Protein AF-A0A3D4EC45-F1 (afdb_monomer_lite)

Radius of gyration: 14.43 Å; chains: 1; bounding box: 50×25×33 Å

pLDDT: mean 74.77, std 13.94, range [39.06, 90.12]

Sequence (106 aa):
MEDNLKLEWGRKITGKLLEAWPKDENGELIEPVFLTHCMSFDMRDEMIVNLLNAYDIPCVRQYPADGDFGRLIIGMSGQGVDIYVPKTMYEDAVNLTEGSAEYEEL

Foldseek 3Di:
DVVVVVVVVVVQCDDPNVVLFDADPVRHGADWDWQDWDFQPPCVVVVLCVQCVVVSWRKGKDQPDCQVVCCVPVVGRRRGIIIITGPVCNVVSNCSSVVVPPPPPD

Structure (mmCIF, N/CA/C/O backbone):
data_AF-A0A3D4EC45-F1
#
_entry.id   AF-A0A3D4EC45-F1
#
loop_
_atom_site.group_PDB
_atom_site.id
_atom_site.type_symbol
_atom_site.label_atom_id
_atom_site.label_alt_id
_atom_site.label_comp_id
_atom_site.label_asym_id
_atom_site.label_entity_id
_atom_site.label_seq_id
_atom_site.pdbx_PDB_ins_code
_atom_site.Cartn_x
_atom_site.Cartn_y
_atom_site.Cartn_z
_atom_site.occupancy
_atom_site.B_iso_or_equiv
_atom_site.auth_seq_id
_atom_site.auth_comp_id
_atom_site.auth_asym_id
_atom_site.auth_atom_id
_atom_site.pdbx_PDB_model_num
ATOM 1 N N . MET A 1 1 ? -12.013 16.800 -11.309 1.00 46.25 1 MET A N 1
ATOM 2 C CA . MET A 1 1 ? -10.889 15.877 -11.613 1.00 46.25 1 MET A CA 1
ATOM 3 C C . MET A 1 1 ? -10.775 14.795 -10.543 1.00 46.25 1 MET A C 1
ATOM 5 O O . MET A 1 1 ? -10.463 13.666 -10.892 1.00 46.25 1 MET A O 1
ATOM 9 N N . GLU A 1 2 ? -11.126 15.091 -9.289 1.00 42.72 2 GLU A N 1
ATOM 10 C CA . GLU A 1 2 ? -11.171 14.132 -8.172 1.00 42.72 2 GLU A CA 1
ATOM 11 C C . GLU A 1 2 ? -12.185 12.985 -8.353 1.00 42.72 2 GLU A C 1
ATOM 13 O O . GLU A 1 2 ? -11.910 11.858 -7.948 1.00 42.72 2 GLU A O 1
ATOM 18 N N . ASP A 1 3 ? -13.319 13.217 -9.027 1.00 47.34 3 ASP A N 1
ATOM 19 C CA . ASP A 1 3 ? -14.328 12.172 -9.279 1.00 47.34 3 ASP A CA 1
ATOM 20 C C . ASP A 1 3 ? -13.827 11.045 -10.190 1.00 47.34 3 ASP A C 1
ATOM 22 O O . ASP A 1 3 ? -14.221 9.893 -10.028 1.00 47.34 3 ASP A O 1
ATOM 26 N N . ASN A 1 4 ? -12.941 11.356 -11.144 1.00 53.28 4 ASN A N 1
ATOM 27 C CA . ASN A 1 4 ? -12.349 10.335 -12.011 1.00 53.28 4 ASN A CA 1
ATOM 28 C C . ASN A 1 4 ? -11.376 9.464 -11.213 1.00 53.28 4 ASN A C 1
ATOM 30 O O . ASN A 1 4 ? -11.472 8.243 -11.266 1.00 53.28 4 ASN A O 1
ATOM 34 N N . LEU A 1 5 ? -10.549 10.096 -10.374 1.00 51.69 5 LEU A N 1
ATOM 35 C CA . LEU A 1 5 ? -9.626 9.401 -9.483 1.00 51.69 5 LEU A CA 1
ATOM 36 C C . LEU A 1 5 ? -10.383 8.464 -8.525 1.00 51.69 5 LEU A C 1
ATOM 38 O O . LEU A 1 5 ? -10.001 7.303 -8.393 1.00 51.69 5 LEU A O 1
ATOM 42 N N . LYS A 1 6 ? -11.511 8.924 -7.949 1.00 55.25 6 LYS A N 1
ATOM 43 C CA . LYS A 1 6 ? -12.421 8.106 -7.119 1.00 55.25 6 LYS A CA 1
ATOM 44 C C . LYS A 1 6 ? -12.955 6.865 -7.828 1.00 55.25 6 LYS A C 1
ATOM 46 O O . LYS A 1 6 ? -13.011 5.789 -7.234 1.00 55.25 6 LYS A O 1
ATOM 51 N N . LEU A 1 7 ? -13.320 6.991 -9.099 1.00 56.00 7 LEU A N 1
ATOM 52 C CA . LEU A 1 7 ? -13.812 5.872 -9.902 1.00 56.00 7 LEU A CA 1
ATOM 53 C C . LEU A 1 7 ? -12.693 4.894 -10.292 1.00 56.00 7 LEU A C 1
ATOM 55 O O . LEU A 1 7 ? -12.937 3.688 -10.370 1.00 56.00 7 LEU A O 1
ATOM 59 N N . GLU A 1 8 ? -11.478 5.388 -10.529 1.00 64.75 8 GLU A N 1
ATOM 60 C CA . GLU A 1 8 ? -10.331 4.563 -10.915 1.00 64.75 8 GLU A CA 1
ATOM 61 C C . GLU A 1 8 ? -9.827 3.691 -9.765 1.00 64.75 8 GLU A C 1
ATOM 63 O O . GLU A 1 8 ? -9.664 2.479 -9.941 1.00 64.75 8 GLU A O 1
ATOM 68 N N . TRP A 1 9 ? -9.650 4.260 -8.568 1.00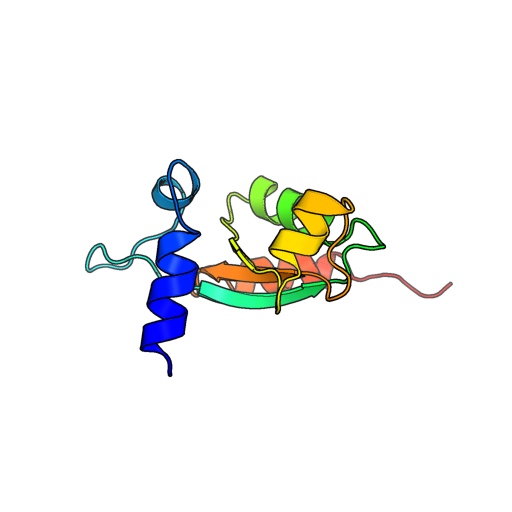 66.25 9 TRP A N 1
ATOM 69 C CA . TRP A 1 9 ? -9.260 3.450 -7.417 1.00 66.25 9 TRP A CA 1
ATOM 70 C C . TRP A 1 9 ? -10.419 2.595 -6.907 1.00 66.25 9 TRP A C 1
ATOM 72 O O . TRP A 1 9 ? -10.193 1.437 -6.572 1.00 66.25 9 TRP A O 1
ATOM 82 N N . GLY A 1 10 ? -11.665 3.082 -6.942 1.00 64.12 10 GLY A N 1
ATOM 83 C CA . GLY A 1 10 ? -12.839 2.295 -6.547 1.00 64.12 10 GLY A CA 1
ATOM 84 C C . GLY A 1 10 ? -13.038 1.032 -7.396 1.00 64.12 10 GLY A C 1
ATOM 85 O O . GLY A 1 10 ? -13.534 0.027 -6.900 1.00 64.12 10 GLY A O 1
ATOM 86 N N . ARG A 1 11 ? -12.598 1.041 -8.663 1.00 67.31 11 ARG A N 1
ATOM 87 C CA . ARG A 1 11 ? -12.557 -0.160 -9.521 1.00 67.31 11 ARG A CA 1
ATOM 88 C C . ARG A 1 11 ? -11.382 -1.088 -9.212 1.00 67.31 11 ARG A C 1
ATOM 90 O O . ARG A 1 11 ? -11.507 -2.296 -9.405 1.00 67.31 11 ARG A O 1
ATOM 97 N N . LYS A 1 12 ? -10.245 -0.538 -8.773 1.00 69.06 12 LYS A N 1
ATOM 98 C CA . LYS A 1 12 ? -9.046 -1.308 -8.398 1.00 69.06 12 LYS A CA 1
ATOM 99 C C . LYS A 1 12 ? -9.173 -1.945 -7.010 1.00 69.06 12 LYS A C 1
ATOM 101 O O . LYS A 1 12 ? -8.632 -3.027 -6.797 1.00 69.06 12 LYS A O 1
ATOM 106 N N . ILE A 1 13 ? -9.913 -1.325 -6.092 1.00 72.06 13 ILE A N 1
ATOM 107 C CA . ILE A 1 13 ? -10.273 -1.907 -4.796 1.00 72.06 13 ILE A CA 1
ATOM 108 C C . ILE A 1 13 ? -11.416 -2.901 -5.011 1.00 72.06 13 ILE A C 1
ATOM 110 O O . ILE A 1 13 ? -12.590 -2.544 -5.035 1.00 72.06 13 ILE A O 1
ATOM 114 N N . THR A 1 14 ? -11.067 -4.174 -5.193 1.00 73.12 14 THR A N 1
ATOM 115 C CA . THR A 1 14 ? -12.035 -5.244 -5.459 1.00 73.12 14 THR A CA 1
ATOM 116 C C . THR A 1 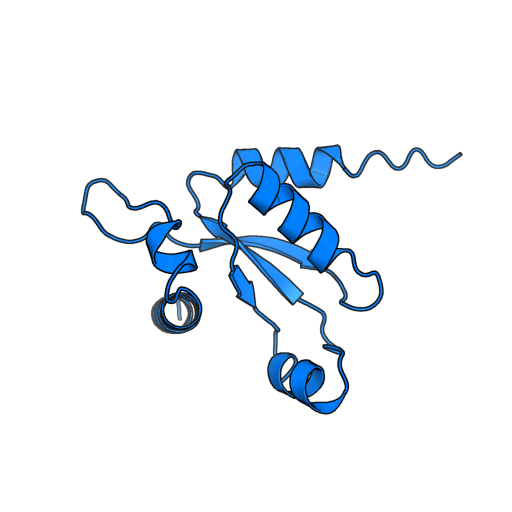14 ? -11.759 -6.496 -4.629 1.00 73.12 14 THR A C 1
ATOM 118 O O . THR A 1 14 ? -10.629 -6.747 -4.198 1.00 73.12 14 THR A O 1
ATOM 121 N N . GLY A 1 15 ? -12.809 -7.290 -4.400 1.00 78.06 15 GLY A N 1
ATOM 122 C CA . GLY A 1 15 ? -12.751 -8.562 -3.680 1.00 78.06 15 GLY A CA 1
ATOM 123 C C . GLY A 1 15 ? -12.121 -8.422 -2.296 1.00 78.06 15 GLY A C 1
ATOM 124 O O . GLY A 1 15 ? -12.550 -7.600 -1.495 1.00 78.06 15 GLY A O 1
ATOM 125 N N . LYS A 1 16 ? -11.055 -9.188 -2.046 1.00 75.88 16 LYS A N 1
ATOM 126 C CA . LYS A 1 16 ? -10.356 -9.220 -0.752 1.00 75.88 16 LYS A CA 1
ATOM 127 C C . LYS A 1 16 ? -9.792 -7.866 -0.319 1.00 75.88 16 LYS A C 1
ATOM 129 O O . LYS A 1 16 ? -9.745 -7.585 0.871 1.00 75.88 16 LYS A O 1
ATOM 134 N N . LEU A 1 17 ? -9.376 -7.025 -1.271 1.00 79.56 17 LEU A N 1
ATOM 135 C CA . LEU A 1 17 ? -8.832 -5.708 -0.942 1.00 79.56 17 LEU A CA 1
ATOM 136 C C . LEU A 1 17 ? -9.929 -4.768 -0.434 1.00 79.56 17 LEU A C 1
ATOM 138 O O . LEU A 1 17 ? -9.667 -3.980 0.459 1.00 79.56 17 LEU A O 1
ATOM 142 N N . LEU A 1 18 ? -11.158 -4.889 -0.951 1.00 79.75 18 LEU A N 1
ATOM 143 C CA . LEU A 1 18 ? -12.326 -4.138 -0.473 1.00 79.75 18 LEU A CA 1
ATOM 144 C C . LEU A 1 18 ? -12.708 -4.522 0.961 1.00 79.75 18 LEU A C 1
ATOM 146 O O . LEU A 1 18 ? -13.166 -3.677 1.726 1.00 79.75 18 LEU A O 1
ATOM 150 N N . GLU A 1 19 ? -12.554 -5.799 1.306 1.00 81.12 19 GLU A N 1
ATOM 151 C CA . GLU A 1 19 ? -12.838 -6.312 2.648 1.00 81.12 19 GLU A CA 1
ATOM 152 C C . GLU A 1 19 ? -11.788 -5.857 3.667 1.00 81.12 19 GLU A C 1
ATOM 154 O O . GLU A 1 19 ? -12.147 -5.533 4.795 1.00 81.12 19 GLU A O 1
ATOM 159 N N . ALA A 1 20 ? -10.517 -5.794 3.256 1.00 84.81 20 ALA A N 1
ATOM 160 C CA . ALA A 1 20 ? -9.416 -5.302 4.083 1.00 84.81 20 ALA A CA 1
ATOM 161 C C . ALA A 1 20 ? -9.357 -3.765 4.170 1.00 84.81 20 ALA A C 1
ATOM 163 O O . ALA A 1 20 ? -8.768 -3.226 5.103 1.00 84.81 20 ALA A O 1
ATOM 164 N N . TRP A 1 21 ? -9.941 -3.043 3.206 1.00 86.69 21 TRP A N 1
ATOM 165 C CA . TRP A 1 21 ? -9.857 -1.584 3.169 1.00 86.69 21 TRP A CA 1
ATOM 166 C C . TRP A 1 21 ? -10.639 -0.944 4.324 1.00 86.69 21 TRP A C 1
ATOM 168 O O . TRP A 1 21 ? -11.832 -1.233 4.488 1.00 86.69 21 TRP A O 1
ATOM 178 N N . PRO A 1 22 ? -10.022 -0.033 5.098 1.00 85.75 22 PRO A N 1
ATOM 179 C CA . PRO A 1 22 ? -10.703 0.609 6.208 1.00 85.75 22 PRO A CA 1
ATOM 180 C C . PRO A 1 22 ? -11.819 1.529 5.701 1.00 85.75 22 PRO A C 1
ATOM 182 O O . PRO A 1 22 ? -11.726 2.154 4.637 1.00 85.75 22 PRO A O 1
ATOM 185 N N . LYS A 1 23 ? -12.898 1.591 6.481 1.00 87.19 23 LYS A N 1
ATOM 186 C CA . LYS A 1 23 ? -14.085 2.403 6.207 1.00 87.19 23 LYS A CA 1
ATOM 187 C C . LYS A 1 23 ? -14.226 3.475 7.276 1.00 87.19 23 LYS A C 1
ATOM 189 O O . LYS A 1 23 ? -13.897 3.235 8.435 1.00 87.19 23 LYS A O 1
ATOM 194 N N . ASP A 1 24 ? -14.697 4.637 6.861 1.00 84.94 24 ASP A N 1
ATOM 195 C CA . ASP A 1 24 ? -14.995 5.763 7.737 1.00 84.94 24 ASP A CA 1
ATOM 196 C C . ASP A 1 24 ? -16.262 5.501 8.583 1.00 84.94 24 ASP A C 1
ATOM 198 O O . ASP A 1 24 ? -16.971 4.512 8.369 1.00 84.94 24 ASP A O 1
ATOM 202 N N . GLU A 1 25 ? -16.587 6.398 9.520 1.00 82.12 25 GLU A N 1
ATOM 203 C CA . GLU A 1 25 ? -17.783 6.331 10.378 1.00 82.12 25 GLU A CA 1
ATOM 204 C C . GLU A 1 25 ? -19.095 6.223 9.578 1.00 82.12 25 GLU A C 1
ATOM 206 O O . GLU A 1 25 ? -20.082 5.657 10.050 1.00 82.12 25 GLU A O 1
ATOM 211 N N . ASN A 1 26 ? -19.092 6.709 8.336 1.00 79.44 26 ASN A N 1
ATOM 212 C CA . ASN A 1 26 ? -20.224 6.641 7.412 1.00 79.44 26 ASN A CA 1
ATOM 213 C C . ASN A 1 26 ? -20.328 5.301 6.650 1.00 79.44 26 ASN A C 1
ATOM 215 O O . ASN A 1 26 ? -21.257 5.098 5.868 1.00 79.44 26 ASN A O 1
ATOM 219 N N . GLY A 1 27 ? -19.384 4.375 6.855 1.00 78.94 27 GLY A N 1
ATOM 220 C CA . GLY A 1 27 ? -19.292 3.108 6.123 1.00 78.94 27 GLY A CA 1
ATOM 221 C C . GLY A 1 27 ? -18.729 3.242 4.703 1.00 78.94 27 GLY A C 1
ATOM 222 O O . GLY A 1 27 ? -18.705 2.258 3.958 1.00 78.94 27 GLY A O 1
ATOM 223 N N . GLU A 1 28 ? -18.266 4.434 4.327 1.00 82.44 28 GLU A N 1
ATOM 224 C CA . GLU A 1 28 ? -17.598 4.702 3.053 1.00 82.44 28 GLU A CA 1
ATOM 225 C C . GLU A 1 28 ? -16.122 4.298 3.119 1.00 82.44 28 GLU A C 1
ATOM 227 O O . GLU A 1 28 ? -15.479 4.415 4.160 1.00 82.44 28 GLU A O 1
ATOM 232 N N . LEU A 1 29 ? -15.570 3.811 2.006 1.00 82.75 29 LEU A N 1
ATOM 233 C CA . LEU A 1 29 ? -14.148 3.471 1.924 1.00 82.75 29 LEU A CA 1
ATOM 234 C C . LEU A 1 29 ? -13.303 4.728 2.117 1.00 82.75 29 LEU A C 1
ATOM 236 O O . LEU A 1 29 ? -13.548 5.748 1.468 1.00 82.75 29 LEU A O 1
ATOM 240 N N . ILE A 1 30 ? -12.281 4.628 2.962 1.00 87.12 30 ILE A N 1
ATOM 241 C CA . ILE A 1 30 ? -11.355 5.734 3.195 1.00 87.12 30 ILE A CA 1
ATOM 242 C C . ILE A 1 30 ? -10.611 6.050 1.899 1.00 87.12 30 ILE A C 1
ATOM 244 O O . ILE A 1 30 ? -10.182 5.149 1.177 1.00 87.12 30 ILE A O 1
ATOM 248 N N . GLU A 1 31 ? -10.461 7.339 1.601 1.00 85.88 31 GLU A N 1
ATOM 249 C CA . GLU A 1 31 ? -9.780 7.787 0.390 1.00 85.88 31 GLU A CA 1
ATOM 250 C C . GLU A 1 31 ? -8.323 7.271 0.353 1.00 85.88 31 GLU A C 1
ATOM 252 O O . GLU A 1 31 ? -7.600 7.373 1.353 1.00 85.88 31 GLU A O 1
ATOM 257 N N . PRO A 1 32 ? -7.872 6.694 -0.774 1.00 86.81 32 PRO A N 1
ATOM 258 C CA . PRO A 1 32 ? -6.477 6.361 -0.971 1.00 86.81 32 PRO A CA 1
ATOM 259 C C . PRO A 1 32 ? -5.662 7.635 -1.178 1.00 86.81 32 PRO A C 1
ATOM 261 O O . PRO A 1 32 ? -6.022 8.503 -1.974 1.00 86.81 32 PRO A O 1
ATOM 264 N N . VAL A 1 33 ? -4.525 7.702 -0.504 1.00 88.12 33 VAL A N 1
ATOM 265 C CA . VAL A 1 33 ? -3.519 8.747 -0.647 1.00 88.12 33 VAL A CA 1
ATOM 266 C C . VAL A 1 33 ? -2.245 8.148 -1.229 1.00 88.12 33 VAL A C 1
ATOM 268 O O . VAL A 1 33 ? -1.918 6.984 -0.988 1.00 88.12 33 VAL A O 1
ATOM 271 N N . PHE A 1 34 ? -1.560 8.935 -2.055 1.00 87.50 34 PHE A N 1
ATOM 272 C CA . PHE A 1 34 ? -0.296 8.544 -2.666 1.00 87.50 34 PHE A CA 1
ATOM 273 C C . PHE A 1 34 ? 0.765 8.360 -1.580 1.00 87.50 34 PHE A C 1
ATOM 275 O O . PHE A 1 34 ? 1.024 9.291 -0.824 1.00 87.50 34 PHE A O 1
ATOM 282 N N . LEU A 1 35 ? 1.364 7.171 -1.520 1.00 86.88 35 LEU A N 1
ATOM 283 C CA . LEU A 1 35 ? 2.456 6.861 -0.602 1.00 86.88 35 LEU A CA 1
ATOM 284 C C . LEU A 1 35 ? 3.807 7.118 -1.268 1.00 86.88 35 LEU A C 1
ATOM 286 O O . LEU A 1 35 ? 4.615 7.895 -0.774 1.00 86.88 35 LEU A O 1
ATOM 290 N N . THR A 1 36 ? 4.063 6.430 -2.381 1.00 84.75 36 THR A N 1
ATOM 291 C CA . THR A 1 36 ? 5.361 6.463 -3.056 1.00 84.75 36 THR A CA 1
ATOM 292 C C . THR A 1 36 ? 5.258 5.964 -4.495 1.00 84.75 36 THR A C 1
ATOM 294 O O . THR A 1 36 ? 4.348 5.208 -4.847 1.00 84.75 36 THR A O 1
ATOM 297 N N . HIS A 1 37 ? 6.221 6.379 -5.316 1.00 84.12 37 HIS A N 1
ATOM 298 C CA . HIS A 1 37 ? 6.396 5.926 -6.690 1.00 84.12 37 HIS A CA 1
ATOM 299 C C . HIS A 1 37 ? 7.662 5.079 -6.779 1.00 84.12 37 HIS A C 1
ATOM 301 O O . HIS A 1 37 ? 8.736 5.514 -6.363 1.00 84.12 37 HIS A O 1
ATOM 307 N N . CYS A 1 38 ? 7.555 3.880 -7.345 1.00 78.06 38 CYS A N 1
ATOM 308 C CA . CYS A 1 38 ? 8.689 2.979 -7.516 1.00 78.06 38 CYS A CA 1
ATOM 309 C C . CYS A 1 38 ? 8.805 2.516 -8.964 1.00 78.06 38 CYS A C 1
ATOM 311 O O . CYS A 1 38 ? 7.819 2.161 -9.609 1.00 78.06 38 CYS A O 1
ATOM 313 N N . MET A 1 39 ? 10.036 2.457 -9.473 1.00 73.69 39 MET A N 1
ATOM 314 C CA . MET A 1 39 ? 10.277 1.836 -10.770 1.00 73.69 39 MET A CA 1
ATOM 315 C C . MET A 1 39 ? 10.177 0.314 -10.637 1.00 73.69 39 MET A C 1
ATOM 317 O O . MET A 1 39 ? 10.825 -0.282 -9.780 1.00 73.69 39 MET A O 1
ATOM 321 N N . SER A 1 40 ? 9.428 -0.331 -11.535 1.00 64.25 40 SER A N 1
ATOM 322 C CA . SER A 1 40 ? 9.232 -1.791 -11.542 1.00 64.25 40 SER A CA 1
ATOM 323 C C . SER A 1 40 ? 10.497 -2.598 -11.883 1.00 64.25 40 SER A C 1
ATOM 325 O O . SER A 1 40 ? 10.431 -3.816 -11.991 1.00 64.25 40 SER A O 1
ATOM 327 N N . PHE A 1 41 ? 11.642 -1.941 -12.087 1.00 63.84 41 PHE A N 1
ATOM 328 C CA . PHE A 1 41 ? 12.904 -2.595 -12.442 1.00 63.84 41 PHE A CA 1
ATOM 329 C C . PHE A 1 41 ? 13.643 -3.195 -11.235 1.00 63.84 41 PHE A C 1
ATOM 331 O O . PHE A 1 41 ? 14.480 -4.071 -11.422 1.00 63.84 41 PHE A O 1
ATOM 338 N N . ASP A 1 42 ? 13.334 -2.742 -10.016 1.00 65.25 42 ASP A N 1
ATOM 339 C CA . ASP A 1 42 ? 14.111 -3.052 -8.804 1.00 65.25 42 ASP A CA 1
ATOM 340 C C . ASP A 1 42 ? 13.379 -3.995 -7.827 1.00 65.25 42 ASP A C 1
ATOM 342 O O . ASP A 1 42 ? 13.821 -4.174 -6.701 1.00 65.25 42 ASP A O 1
ATOM 346 N N . MET A 1 43 ? 12.213 -4.555 -8.194 1.00 72.38 43 MET A N 1
ATOM 347 C CA . MET A 1 43 ? 11.310 -5.314 -7.288 1.00 72.38 43 MET A CA 1
ATOM 348 C C . MET A 1 43 ? 10.893 -4.564 -6.004 1.00 72.38 43 MET A C 1
ATOM 350 O O . MET A 1 43 ? 10.227 -5.121 -5.127 1.00 72.38 43 MET A O 1
ATOM 354 N N . ARG A 1 44 ? 11.257 -3.286 -5.882 1.00 77.50 44 ARG A N 1
ATOM 355 C CA . ARG A 1 44 ? 10.977 -2.426 -4.732 1.00 77.50 44 ARG A CA 1
ATOM 356 C C . ARG A 1 44 ? 9.484 -2.302 -4.460 1.00 77.50 44 ARG A C 1
ATOM 358 O O . ARG A 1 44 ? 9.072 -2.231 -3.307 1.00 77.50 44 ARG A O 1
ATOM 365 N N . ASP A 1 45 ? 8.671 -2.313 -5.510 1.00 80.38 45 ASP A N 1
ATOM 366 C CA . ASP A 1 45 ? 7.222 -2.292 -5.383 1.00 80.38 45 ASP A CA 1
ATOM 367 C C . ASP A 1 45 ? 6.682 -3.551 -4.702 1.00 80.38 45 ASP A C 1
ATOM 369 O O . ASP A 1 45 ? 5.825 -3.448 -3.827 1.00 80.38 45 ASP A O 1
ATOM 373 N N . GLU A 1 46 ? 7.209 -4.731 -5.033 1.00 83.56 46 GLU A N 1
ATOM 374 C CA . GLU A 1 46 ? 6.830 -5.969 -4.349 1.00 83.56 46 GLU A CA 1
ATOM 375 C C . GLU A 1 46 ? 7.295 -5.982 -2.890 1.00 83.56 46 GLU A C 1
ATOM 377 O O . GLU A 1 46 ? 6.548 -6.439 -2.025 1.00 83.56 46 GLU A O 1
ATOM 382 N N . MET A 1 47 ? 8.482 -5.442 -2.593 1.00 85.75 47 MET A N 1
ATOM 383 C CA . MET A 1 47 ? 8.976 -5.322 -1.216 1.00 85.75 47 MET A CA 1
ATOM 384 C C . MET A 1 47 ? 8.087 -4.413 -0.365 1.00 85.75 47 MET A C 1
ATOM 386 O O . MET A 1 47 ? 7.669 -4.820 0.717 1.00 85.75 47 MET A O 1
ATOM 390 N N . ILE A 1 48 ? 7.748 -3.222 -0.865 1.00 85.31 48 ILE A N 1
ATOM 391 C CA . ILE A 1 48 ? 6.885 -2.269 -0.154 1.00 85.31 48 ILE A CA 1
ATOM 392 C C . ILE A 1 48 ? 5.490 -2.857 0.044 1.00 85.31 48 ILE A C 1
ATOM 394 O O . ILE A 1 48 ? 4.949 -2.793 1.143 1.00 85.31 48 ILE A O 1
ATOM 398 N N . VAL A 1 49 ? 4.916 -3.487 -0.983 1.00 86.69 49 VAL A N 1
ATOM 399 C CA . VAL A 1 49 ? 3.601 -4.129 -0.863 1.00 86.69 49 VAL A CA 1
ATOM 400 C C . VAL A 1 49 ? 3.627 -5.267 0.155 1.00 86.69 49 VAL A C 1
ATOM 402 O O . VAL A 1 49 ? 2.706 -5.376 0.960 1.00 86.69 49 VAL A O 1
ATOM 405 N N . ASN A 1 50 ? 4.663 -6.109 0.145 1.00 87.38 50 ASN A N 1
ATOM 406 C CA . ASN A 1 50 ? 4.797 -7.189 1.121 1.00 87.38 50 ASN A CA 1
ATOM 407 C C . ASN A 1 50 ? 4.967 -6.651 2.542 1.00 87.38 50 ASN A C 1
ATOM 409 O O . ASN A 1 50 ? 4.379 -7.212 3.463 1.00 87.38 50 ASN A O 1
ATOM 413 N N . LEU A 1 51 ? 5.733 -5.570 2.713 1.00 89.00 51 LEU A N 1
ATOM 414 C CA . LEU A 1 51 ? 5.900 -4.902 3.997 1.00 89.00 51 LEU A CA 1
ATOM 415 C C . LEU A 1 51 ? 4.556 -4.369 4.499 1.00 89.00 51 LEU A C 1
ATOM 417 O O . LEU A 1 51 ? 4.119 -4.763 5.571 1.00 89.00 51 LEU A O 1
ATOM 421 N N . LEU A 1 52 ? 3.850 -3.564 3.703 1.00 88.69 52 LEU A N 1
ATOM 422 C CA . LEU A 1 52 ? 2.535 -3.029 4.072 1.00 88.69 52 LEU A CA 1
ATOM 423 C C . LEU A 1 52 ? 1.547 -4.153 4.409 1.00 88.69 52 LEU A C 1
ATOM 425 O O . LEU A 1 52 ? 0.898 -4.117 5.451 1.00 88.69 52 LEU A O 1
ATOM 429 N N . ASN A 1 53 ? 1.511 -5.209 3.595 1.00 87.75 53 ASN A N 1
ATOM 430 C CA . ASN A 1 53 ? 0.642 -6.360 3.822 1.00 87.75 53 ASN A CA 1
ATOM 431 C C . ASN A 1 53 ? 1.008 -7.151 5.094 1.00 87.75 53 ASN A C 1
ATOM 433 O O . ASN A 1 53 ? 0.124 -7.716 5.730 1.00 87.75 53 ASN A O 1
ATOM 437 N N . ALA A 1 54 ? 2.285 -7.197 5.489 1.00 88.38 54 ALA A N 1
ATOM 438 C CA . ALA A 1 54 ? 2.711 -7.824 6.744 1.00 88.38 54 ALA A CA 1
ATOM 439 C C . ALA A 1 54 ? 2.248 -7.039 7.983 1.00 88.38 54 ALA A C 1
ATOM 441 O O . ALA A 1 54 ? 2.045 -7.635 9.039 1.00 88.38 54 ALA A O 1
ATOM 442 N N . TYR A 1 55 ? 2.051 -5.728 7.837 1.00 87.69 55 TYR A N 1
ATOM 443 C CA . TYR A 1 55 ? 1.505 -4.838 8.864 1.00 87.69 55 TYR A CA 1
ATOM 444 C C . TYR A 1 55 ? -0.024 -4.686 8.765 1.00 87.69 55 TYR A C 1
ATOM 446 O O . TYR A 1 55 ? -0.594 -3.827 9.430 1.00 87.69 55 TYR A O 1
ATOM 454 N N . ASP A 1 56 ? -0.689 -5.523 7.959 1.00 88.12 56 ASP A N 1
ATOM 455 C CA . ASP A 1 56 ? -2.138 -5.475 7.700 1.00 88.12 56 ASP A CA 1
ATOM 456 C C . ASP A 1 56 ? -2.607 -4.143 7.074 1.00 88.12 56 ASP A C 1
ATOM 458 O O . ASP A 1 56 ? -3.779 -3.783 7.135 1.00 88.12 56 ASP A O 1
ATOM 462 N N . ILE A 1 57 ? -1.694 -3.403 6.433 1.00 89.75 57 ILE A N 1
ATOM 463 C CA . ILE A 1 57 ? -1.994 -2.141 5.753 1.00 89.75 57 ILE A CA 1
ATOM 464 C C . ILE A 1 57 ? -2.355 -2.448 4.295 1.00 89.75 57 ILE A C 1
ATOM 466 O O . ILE A 1 57 ? -1.488 -2.844 3.504 1.00 89.75 57 ILE A O 1
ATOM 470 N N . PRO A 1 58 ? -3.620 -2.254 3.885 1.00 89.00 58 PRO A N 1
ATOM 471 C CA . PRO A 1 58 ? -4.019 -2.494 2.511 1.00 89.00 58 PRO A CA 1
ATOM 472 C C . PRO A 1 58 ? -3.462 -1.401 1.591 1.00 89.00 58 PRO A C 1
ATOM 474 O O . PRO A 1 58 ? -3.493 -0.212 1.908 1.00 89.00 58 PRO A O 1
ATOM 477 N N . CYS A 1 59 ? -2.992 -1.797 0.407 1.00 88.12 59 CYS A N 1
ATOM 478 C CA . CYS A 1 59 ? -2.440 -0.874 -0.583 1.00 88.12 59 CYS A CA 1
ATOM 479 C C . CYS A 1 59 ? -2.970 -1.146 -1.999 1.00 88.12 59 CYS A C 1
ATOM 481 O O . CYS A 1 59 ? -3.156 -2.297 -2.407 1.00 88.12 59 CYS A O 1
ATOM 483 N N . VAL A 1 60 ? -3.172 -0.084 -2.778 1.00 86.31 60 VAL A N 1
ATOM 484 C CA . VAL A 1 60 ? -3.548 -0.138 -4.196 1.00 86.31 60 VAL A CA 1
ATOM 485 C C . VAL A 1 60 ? -2.336 0.191 -5.054 1.00 86.31 60 VAL A C 1
ATOM 487 O O . VAL A 1 60 ? -1.645 1.177 -4.821 1.00 86.31 60 VAL A O 1
ATOM 490 N N . ARG A 1 61 ? -2.119 -0.622 -6.089 1.00 84.25 61 ARG A N 1
ATOM 491 C CA . ARG A 1 61 ? -1.113 -0.382 -7.127 1.00 84.25 61 ARG A CA 1
ATOM 492 C C . ARG A 1 61 ? -1.771 0.255 -8.349 1.00 84.25 61 ARG A C 1
ATOM 494 O O . ARG A 1 61 ? -2.657 -0.341 -8.981 1.00 84.25 61 ARG A O 1
ATOM 501 N N . GLN A 1 62 ? -1.336 1.455 -8.700 1.00 80.06 62 GLN A N 1
ATOM 502 C CA . GLN A 1 62 ? -1.705 2.120 -9.942 1.00 80.06 62 GLN A CA 1
ATOM 503 C C . GLN A 1 62 ? -0.486 2.163 -10.853 1.00 80.06 62 GLN A C 1
ATOM 505 O O . GLN A 1 62 ? 0.601 2.546 -10.448 1.00 80.06 62 GLN A O 1
ATOM 510 N N . TYR A 1 63 ? -0.663 1.724 -12.090 1.00 77.00 63 TYR A N 1
ATOM 511 C CA . TYR A 1 63 ? 0.382 1.798 -13.096 1.00 77.00 63 TYR A CA 1
ATOM 512 C C . TYR A 1 63 ? 0.043 3.005 -13.969 1.00 77.00 63 TYR A C 1
ATOM 514 O O . TYR A 1 63 ? -0.989 2.956 -14.644 1.00 77.00 63 TYR A O 1
ATOM 522 N N . PRO A 1 64 ? 0.815 4.102 -13.898 1.00 68.81 64 PRO A N 1
ATOM 523 C CA . PRO A 1 64 ? 0.544 5.282 -14.705 1.00 68.81 64 PRO A CA 1
ATOM 524 C C . PRO A 1 64 ? 0.724 4.975 -16.201 1.00 68.81 64 PRO A C 1
ATOM 526 O O . PRO A 1 64 ? 1.550 4.143 -16.589 1.00 68.81 64 PRO A O 1
ATOM 529 N N . ALA A 1 65 ? -0.061 5.663 -17.041 1.00 65.56 65 ALA A N 1
ATOM 530 C CA . ALA A 1 65 ? -0.179 5.416 -18.485 1.00 65.56 65 ALA A CA 1
ATOM 531 C C . ALA A 1 65 ? -0.555 3.948 -18.810 1.00 65.56 65 ALA A C 1
ATOM 533 O O . ALA A 1 65 ? -1.099 3.235 -17.971 1.00 65.56 65 ALA A O 1
ATOM 534 N N . ASP A 1 66 ? -0.273 3.450 -20.014 1.00 62.06 66 ASP A N 1
ATOM 535 C CA . ASP A 1 66 ? -0.457 2.038 -20.395 1.00 62.06 66 ASP A CA 1
ATOM 536 C C . ASP A 1 66 ? 0.478 1.056 -19.642 1.00 62.06 66 ASP A C 1
ATOM 538 O O . ASP A 1 66 ? 0.732 -0.056 -20.107 1.00 62.06 66 ASP A O 1
ATOM 542 N N . GLY A 1 67 ? 1.012 1.430 -18.473 1.00 58.19 67 GLY A N 1
ATOM 543 C CA . GLY A 1 67 ? 1.896 0.595 -17.657 1.00 58.19 67 GLY A CA 1
ATOM 544 C C . GLY A 1 67 ? 1.260 -0.732 -17.230 1.00 58.19 67 GLY A C 1
ATOM 545 O O . GLY A 1 67 ? 1.961 -1.735 -17.108 1.00 58.19 67 GLY A O 1
ATOM 546 N N . ASP A 1 68 ? -0.070 -0.772 -17.090 1.00 65.06 68 ASP A N 1
ATOM 547 C CA . ASP A 1 68 ? -0.831 -1.999 -16.811 1.00 65.06 68 ASP A CA 1
ATOM 548 C C . ASP A 1 68 ? -0.794 -2.968 -18.011 1.00 65.06 68 ASP A C 1
ATOM 550 O O . ASP A 1 68 ? -0.510 -4.158 -17.859 1.00 65.06 68 ASP A O 1
ATOM 554 N N . PHE A 1 69 ? -0.952 -2.438 -19.231 1.00 65.81 69 PHE A N 1
ATOM 555 C CA . PHE A 1 69 ? -0.828 -3.203 -20.474 1.00 65.81 69 PHE A CA 1
ATOM 556 C C . PHE A 1 69 ? 0.625 -3.627 -20.732 1.00 65.81 69 PHE A C 1
ATOM 558 O O . PHE A 1 69 ? 0.883 -4.777 -21.083 1.00 65.81 69 PHE A O 1
ATOM 565 N N . GLY A 1 70 ? 1.593 -2.740 -20.484 1.00 62.66 70 GLY A N 1
ATOM 566 C CA . GLY A 1 70 ? 3.023 -3.052 -20.551 1.00 62.66 70 GLY A CA 1
ATOM 567 C C . GLY A 1 70 ? 3.414 -4.183 -19.597 1.00 62.66 70 GLY A C 1
ATOM 568 O O . GLY A 1 70 ? 4.082 -5.133 -20.006 1.00 62.66 70 GLY A O 1
ATOM 569 N N . ARG A 1 71 ? 2.909 -4.158 -18.358 1.00 66.88 71 ARG A N 1
ATOM 570 C CA . ARG A 1 71 ? 3.090 -5.250 -17.395 1.00 66.88 71 ARG A CA 1
ATOM 571 C C . ARG A 1 71 ? 2.452 -6.551 -17.878 1.00 66.88 71 ARG A C 1
ATOM 573 O O . ARG A 1 71 ? 3.070 -7.601 -17.742 1.00 66.88 71 ARG A O 1
ATOM 580 N N . LEU A 1 72 ? 1.251 -6.496 -18.450 1.00 73.31 72 LEU A N 1
ATOM 581 C CA . LEU A 1 72 ? 0.552 -7.683 -18.943 1.00 73.31 72 LEU A CA 1
ATOM 582 C C . LEU A 1 72 ? 1.256 -8.333 -20.147 1.00 73.31 72 LEU A C 1
ATOM 584 O O . LEU A 1 72 ? 1.296 -9.558 -20.238 1.00 73.31 72 LEU A O 1
ATOM 588 N N . ILE A 1 73 ? 1.804 -7.532 -21.065 1.00 72.19 73 ILE A N 1
ATOM 589 C CA . ILE A 1 73 ? 2.389 -8.019 -22.324 1.00 72.19 73 ILE A CA 1
ATOM 590 C C . ILE A 1 73 ? 3.893 -8.305 -22.207 1.00 72.19 73 ILE A C 1
ATOM 592 O O . ILE A 1 73 ? 4.375 -9.280 -22.778 1.00 72.19 73 ILE A O 1
ATOM 596 N N . ILE A 1 74 ? 4.640 -7.465 -21.489 1.00 67.62 74 ILE A N 1
ATOM 597 C CA . ILE A 1 74 ? 6.116 -7.487 -21.430 1.00 67.62 74 ILE A CA 1
ATOM 598 C C . ILE A 1 74 ? 6.613 -7.931 -20.040 1.00 67.62 74 ILE A C 1
ATOM 600 O O . ILE A 1 74 ? 7.795 -8.211 -19.855 1.00 67.62 74 ILE A O 1
ATOM 604 N N . GLY A 1 75 ? 5.720 -8.035 -19.052 1.00 63.38 75 GLY A N 1
ATOM 605 C CA . GLY A 1 75 ? 6.068 -8.393 -17.674 1.00 63.38 75 GLY A CA 1
ATOM 606 C C . GLY A 1 75 ? 6.573 -7.217 -16.836 1.00 63.38 75 GLY A C 1
ATOM 607 O O . GLY A 1 75 ? 6.896 -7.409 -15.669 1.00 63.38 75 GLY A O 1
ATOM 608 N N . MET A 1 76 ? 6.641 -6.002 -17.399 1.00 62.97 76 MET A N 1
ATOM 609 C CA . MET A 1 76 ? 7.209 -4.818 -16.743 1.00 62.97 76 MET A CA 1
ATOM 610 C C . MET A 1 76 ? 6.411 -3.557 -17.096 1.00 62.97 76 MET A C 1
ATOM 612 O O . MET A 1 76 ? 6.054 -3.354 -18.256 1.00 62.97 76 MET A O 1
ATOM 616 N N . SER A 1 77 ? 6.178 -2.675 -16.120 1.00 64.81 77 SER A N 1
ATOM 617 C CA . SER A 1 77 ? 5.690 -1.319 -16.398 1.00 64.81 77 SER A CA 1
ATOM 618 C C . SER A 1 77 ? 6.883 -0.399 -16.652 1.00 64.81 77 SER A C 1
ATOM 620 O O . SER 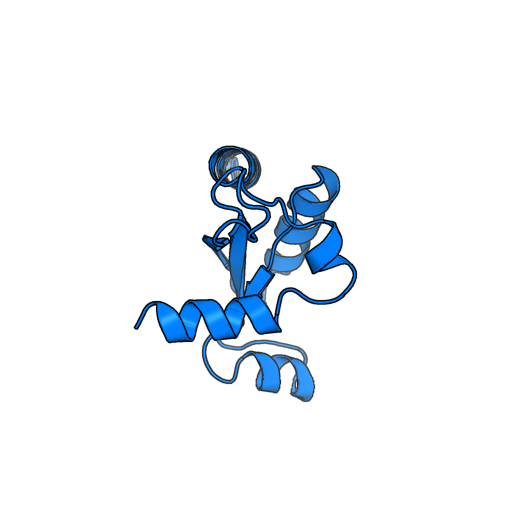A 1 77 ? 7.665 -0.121 -15.742 1.00 64.81 77 SER A O 1
ATOM 622 N N . GLY A 1 78 ? 7.024 0.101 -17.883 1.00 64.94 78 GLY A N 1
ATOM 623 C CA . GLY A 1 78 ? 8.092 1.043 -18.246 1.00 64.94 78 GLY A CA 1
ATOM 624 C C . GLY A 1 78 ? 7.970 2.416 -17.574 1.00 64.94 78 GLY A C 1
ATOM 625 O O . GLY A 1 78 ? 8.886 3.225 -17.675 1.00 64.94 78 GLY A O 1
ATOM 626 N N . GLN A 1 79 ? 6.847 2.697 -16.910 1.00 68.69 79 GLN A N 1
ATOM 627 C CA . GLN A 1 79 ? 6.612 3.933 -16.157 1.00 68.69 79 GLN A CA 1
ATOM 628 C C . GLN A 1 79 ? 6.620 3.712 -14.642 1.00 68.69 79 GLN A C 1
ATOM 630 O O . GLN A 1 79 ? 6.348 4.645 -13.904 1.00 68.69 79 GLN A O 1
ATOM 635 N N . GLY A 1 80 ? 6.937 2.501 -14.172 1.00 78.00 80 GLY A N 1
ATOM 636 C CA . GLY A 1 80 ? 6.882 2.172 -12.752 1.00 78.00 80 GLY A CA 1
ATOM 637 C C . GLY A 1 80 ? 5.459 1.966 -12.242 1.00 78.00 80 GLY A C 1
ATOM 638 O O . GLY A 1 80 ? 4.539 1.649 -13.007 1.00 78.00 80 GLY A O 1
ATOM 639 N N . VAL A 1 81 ? 5.306 2.092 -10.930 1.00 82.94 81 VAL A N 1
ATOM 640 C CA . VAL A 1 81 ? 4.064 1.873 -10.197 1.00 82.94 81 VAL A CA 1
ATOM 641 C C . VAL A 1 81 ? 3.941 2.883 -9.066 1.00 82.94 81 VAL A C 1
ATOM 643 O O . VAL A 1 81 ? 4.874 3.110 -8.294 1.00 82.94 81 VAL A O 1
ATOM 646 N N . ASP A 1 82 ? 2.755 3.459 -8.976 1.00 86.19 82 ASP A N 1
ATOM 647 C CA . ASP A 1 82 ? 2.311 4.305 -7.886 1.00 86.19 82 ASP A CA 1
ATOM 648 C C . ASP A 1 82 ? 1.606 3.438 -6.842 1.00 86.19 82 ASP A C 1
ATOM 650 O O . ASP A 1 82 ? 0.699 2.654 -7.154 1.00 86.19 82 ASP A O 1
ATOM 654 N N . ILE A 1 83 ? 2.034 3.566 -5.590 1.00 86.62 83 ILE A N 1
ATOM 655 C CA . ILE A 1 83 ? 1.452 2.849 -4.458 1.00 86.62 83 ILE A CA 1
ATOM 656 C C . ILE A 1 83 ? 0.606 3.830 -3.655 1.00 86.62 83 ILE A C 1
ATOM 658 O O . ILE A 1 83 ? 1.068 4.902 -3.265 1.00 86.62 83 ILE A O 1
ATOM 662 N N . TYR A 1 84 ? -0.632 3.431 -3.386 1.00 87.50 84 TYR A N 1
ATOM 663 C CA . TYR A 1 84 ? -1.588 4.191 -2.596 1.00 87.50 84 TYR A CA 1
ATOM 664 C C . TYR A 1 84 ? -2.025 3.402 -1.369 1.00 87.50 84 TYR A C 1
ATOM 666 O O . TYR A 1 84 ? -2.212 2.187 -1.442 1.00 87.50 84 TYR A O 1
ATOM 674 N N . VAL A 1 85 ? -2.250 4.102 -0.265 1.00 90.12 85 VAL A N 1
ATOM 675 C CA . VAL A 1 85 ? -2.694 3.547 1.025 1.00 90.12 85 VAL A CA 1
ATOM 676 C C . VAL A 1 85 ? -3.895 4.336 1.540 1.00 90.12 85 VAL A C 1
ATOM 678 O O . VAL A 1 85 ? -4.077 5.481 1.126 1.00 90.12 85 VAL A O 1
ATOM 681 N N . PRO A 1 86 ? -4.749 3.780 2.410 1.00 89.44 86 PRO A N 1
ATOM 682 C CA . PRO A 1 86 ? -5.834 4.550 3.006 1.00 89.44 86 PRO A CA 1
ATOM 683 C C . PRO A 1 86 ? -5.274 5.708 3.837 1.00 89.44 86 PRO A C 1
ATOM 685 O O . PRO A 1 86 ? -4.338 5.533 4.615 1.00 89.44 86 PRO A O 1
ATOM 688 N N . LYS A 1 87 ? -5.882 6.890 3.710 1.00 88.25 87 LYS A N 1
ATOM 689 C CA . LYS A 1 87 ? -5.458 8.124 4.391 1.00 88.25 87 LYS A CA 1
ATOM 690 C C . LYS A 1 87 ? -5.262 7.982 5.902 1.00 88.25 87 LYS A C 1
ATOM 692 O O . LYS A 1 87 ? -4.368 8.612 6.450 1.00 88.25 87 LYS A O 1
ATOM 697 N N . THR A 1 88 ? -6.051 7.146 6.569 1.00 87.94 88 THR A N 1
ATOM 698 C CA . THR A 1 88 ? -5.921 6.892 8.014 1.00 87.94 88 THR A CA 1
ATOM 699 C C . THR A 1 88 ? -4.690 6.083 8.406 1.00 87.94 88 THR A C 1
ATOM 701 O O . THR A 1 88 ? -4.283 6.156 9.557 1.00 87.94 88 THR A O 1
ATOM 704 N N . MET A 1 89 ? -4.095 5.327 7.479 1.00 88.06 89 MET A N 1
ATOM 705 C CA . MET A 1 89 ? -2.878 4.533 7.705 1.00 88.06 89 MET A CA 1
ATOM 706 C C . MET A 1 89 ? -1.670 5.107 6.957 1.00 88.06 89 MET A C 1
ATOM 708 O O . MET A 1 89 ? -0.632 4.459 6.860 1.00 88.06 89 MET A O 1
ATOM 712 N N . TYR A 1 90 ? -1.801 6.314 6.401 1.00 88.38 90 TYR A N 1
ATOM 713 C CA . TYR A 1 90 ? -0.741 6.958 5.635 1.00 88.38 90 TYR A CA 1
ATOM 714 C C . TYR A 1 90 ? 0.517 7.180 6.468 1.00 88.38 90 TYR A C 1
ATOM 716 O O . TYR A 1 90 ? 1.603 6.837 6.025 1.00 88.38 90 TYR A O 1
ATOM 724 N N . GLU A 1 91 ? 0.368 7.709 7.681 1.00 87.31 91 GLU A N 1
ATOM 725 C CA . GLU A 1 91 ? 1.502 8.001 8.564 1.00 87.31 91 GLU A CA 1
ATOM 726 C C . GLU A 1 91 ? 2.278 6.727 8.927 1.00 87.31 91 GLU A C 1
ATOM 728 O O . GLU A 1 91 ? 3.506 6.711 8.873 1.00 87.31 91 GLU A O 1
ATOM 733 N N . ASP A 1 92 ? 1.559 5.637 9.206 1.00 87.75 92 ASP A N 1
ATOM 734 C CA . ASP A 1 92 ? 2.142 4.324 9.497 1.00 87.75 92 ASP A CA 1
ATOM 735 C C . ASP A 1 92 ? 2.883 3.764 8.273 1.00 87.75 92 ASP A C 1
ATOM 737 O O . ASP A 1 92 ? 4.044 3.363 8.355 1.00 87.75 92 ASP A O 1
ATOM 741 N N . ALA A 1 93 ? 2.244 3.822 7.102 1.00 88.19 93 ALA A N 1
ATOM 742 C CA . ALA A 1 93 ? 2.831 3.384 5.843 1.00 88.19 93 ALA A CA 1
ATOM 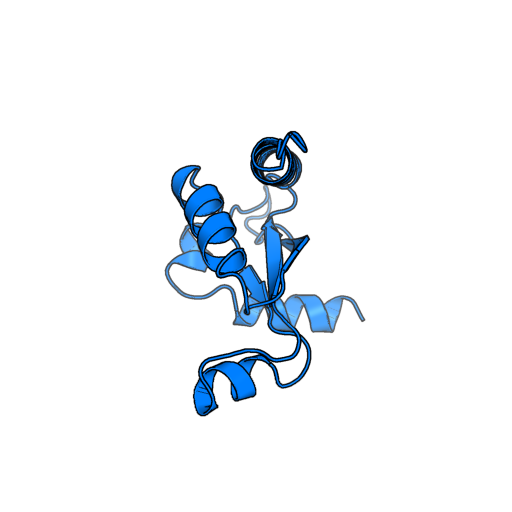743 C C . ALA A 1 93 ? 4.097 4.176 5.482 1.00 88.19 93 ALA A C 1
ATOM 745 O O . ALA A 1 93 ? 5.094 3.579 5.075 1.00 88.19 93 ALA A O 1
ATOM 746 N N . VAL A 1 94 ? 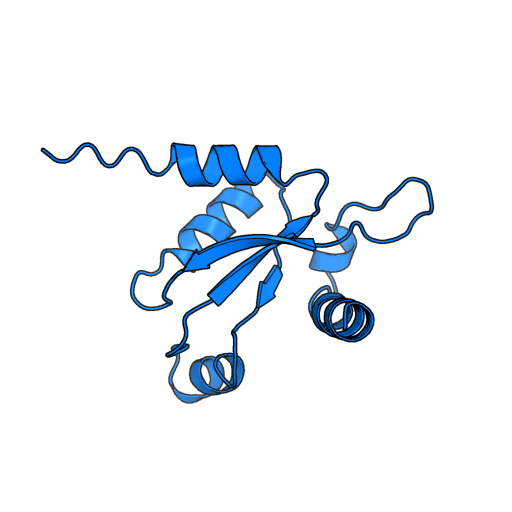4.082 5.501 5.662 1.00 87.38 94 VAL A N 1
ATOM 747 C CA . VAL A 1 94 ? 5.249 6.368 5.447 1.00 87.38 94 VAL A CA 1
ATOM 748 C C . VAL A 1 94 ? 6.378 5.941 6.370 1.00 87.38 94 VAL A C 1
ATOM 750 O O . VAL A 1 94 ? 7.459 5.625 5.878 1.00 87.38 94 VAL A O 1
ATOM 753 N N . ASN A 1 95 ? 6.110 5.805 7.670 1.00 86.69 95 ASN A N 1
ATOM 754 C CA . ASN A 1 95 ? 7.115 5.404 8.649 1.00 86.69 95 ASN A CA 1
ATOM 755 C C . ASN A 1 95 ? 7.733 4.027 8.339 1.00 86.69 95 ASN A C 1
ATOM 757 O O . ASN A 1 95 ? 8.932 3.832 8.524 1.00 86.69 95 ASN A O 1
ATOM 761 N N . LEU A 1 96 ? 6.949 3.083 7.811 1.00 84.38 96 LEU A N 1
ATOM 762 C CA . LEU A 1 96 ? 7.449 1.777 7.369 1.00 84.38 96 LEU A CA 1
ATOM 763 C C . LEU A 1 96 ? 8.325 1.877 6.116 1.00 84.38 96 LEU A C 1
ATOM 765 O O . LEU A 1 96 ? 9.366 1.223 6.030 1.00 84.38 96 LEU A O 1
ATOM 769 N N . THR A 1 97 ? 7.921 2.692 5.141 1.00 78.75 97 THR A N 1
ATOM 770 C CA . THR A 1 97 ? 8.683 2.861 3.895 1.00 78.75 97 THR A CA 1
ATOM 771 C C . THR A 1 97 ? 9.952 3.693 4.069 1.00 78.75 97 THR A C 1
ATOM 773 O O . THR A 1 97 ? 10.970 3.359 3.465 1.00 78.75 97 THR A O 1
ATOM 776 N N . GLU A 1 98 ? 9.926 4.723 4.917 1.00 71.75 98 GLU A N 1
ATOM 777 C CA . GLU A 1 98 ? 11.094 5.538 5.265 1.00 71.75 98 GLU A CA 1
ATOM 778 C C . GLU A 1 98 ? 12.025 4.804 6.236 1.00 71.75 98 GLU A C 1
ATOM 780 O O . GLU A 1 98 ? 13.240 4.861 6.074 1.00 71.75 98 GLU A O 1
ATOM 785 N N . GLY A 1 99 ? 11.485 4.022 7.178 1.00 56.53 99 GLY A N 1
ATOM 786 C CA . GLY A 1 99 ? 12.283 3.174 8.070 1.00 56.53 99 GLY A CA 1
ATOM 787 C C . GLY A 1 99 ? 13.046 2.060 7.343 1.00 56.53 99 GLY A C 1
ATOM 788 O O . GLY A 1 99 ? 14.052 1.571 7.844 1.00 56.53 99 GLY A O 1
ATOM 789 N N . SER A 1 100 ? 12.617 1.683 6.134 1.00 50.34 100 SER A N 1
ATOM 790 C CA . SER A 1 100 ? 13.363 0.767 5.260 1.00 50.34 100 SER A CA 1
ATOM 791 C C . SER A 1 100 ? 14.400 1.479 4.372 1.00 50.34 100 SER A C 1
ATOM 793 O O . SER A 1 100 ? 15.098 0.808 3.609 1.00 50.34 100 SER A O 1
ATOM 795 N N . ALA A 1 101 ? 14.493 2.812 4.438 1.00 45.19 101 ALA A N 1
ATOM 796 C CA . ALA A 1 101 ? 15.391 3.643 3.638 1.00 45.19 101 ALA A CA 1
ATOM 797 C C . ALA A 1 101 ? 16.641 4.120 4.405 1.00 45.19 101 ALA A C 1
ATOM 799 O O . ALA A 1 101 ? 17.339 5.010 3.924 1.00 45.19 101 ALA A O 1
ATOM 800 N N . GLU A 1 102 ? 16.991 3.503 5.539 1.00 42.94 102 GLU A N 1
ATOM 801 C CA . GLU A 1 102 ? 18.357 3.587 6.072 1.00 42.94 102 GLU A CA 1
ATOM 802 C C . GLU A 1 102 ? 19.286 2.670 5.256 1.00 42.94 102 GLU A C 1
ATOM 804 O O . GLU A 1 102 ? 19.721 1.610 5.701 1.00 42.94 102 GLU A O 1
ATOM 809 N N . TYR A 1 103 ? 19.585 3.074 4.021 1.00 47.94 103 TYR A N 1
ATOM 810 C CA . TYR A 1 103 ? 20.815 2.651 3.359 1.00 47.94 103 TYR A CA 1
ATOM 811 C C . TYR A 1 103 ? 21.889 3.666 3.742 1.00 47.94 103 TYR A C 1
ATOM 813 O O . TYR A 1 103 ? 22.043 4.702 3.101 1.00 47.94 103 TYR A O 1
ATOM 821 N N . GLU A 1 104 ? 22.591 3.375 4.836 1.00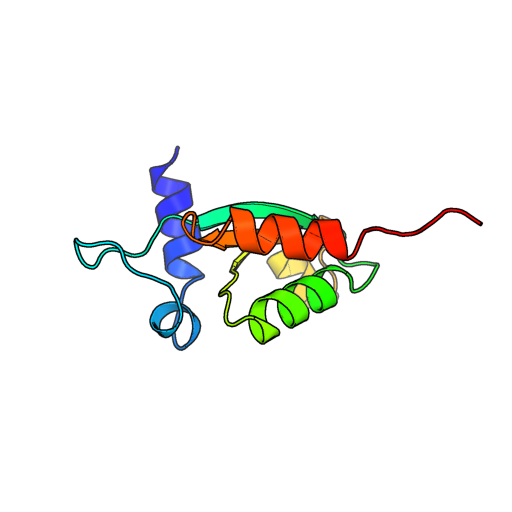 41.50 104 GLU A N 1
ATOM 822 C CA . GLU A 1 104 ? 23.849 4.029 5.178 1.00 41.50 104 GLU A CA 1
ATOM 823 C C . GLU A 1 104 ? 24.828 3.780 4.016 1.00 41.50 104 GLU A C 1
ATOM 825 O O . GLU A 1 104 ? 25.235 2.646 3.757 1.00 41.50 104 GLU A O 1
ATOM 830 N N . GLU A 1 105 ? 25.122 4.829 3.243 1.00 45.12 105 GLU A N 1
ATOM 831 C CA . GLU A 1 105 ? 26.194 4.843 2.244 1.00 45.12 105 GLU A CA 1
ATOM 832 C C . GLU A 1 105 ? 27.527 4.588 2.978 1.00 45.12 105 GLU A C 1
ATOM 834 O O . GLU A 1 105 ? 28.082 5.498 3.599 1.00 45.12 105 GLU A O 1
ATOM 839 N N . LEU A 1 106 ? 28.010 3.339 2.947 1.00 39.06 106 LEU A N 1
ATOM 840 C CA . LEU A 1 106 ? 29.357 2.928 3.371 1.00 39.06 106 LEU A CA 1
ATOM 841 C C . LEU A 1 106 ? 30.291 2.776 2.167 1.00 39.06 106 LEU A C 1
ATOM 843 O O . LEU A 1 106 ? 29.913 2.061 1.209 1.00 39.06 106 LEU A O 1
#

Secondary structure (DSSP, 8-state):
-HHHHHHHHHHHS-THHHHHS-B-TTSPBPPEEEEEEE-TTSSHHHHHHHHHHHTT---EEE--TTHHHHHHHHSS-TT-EEEEEEGGGHHHHHHHHHHTT-----